Protein AF-A0A3M1ZXX4-F1 (afdb_monomer_lite)

Radius of gyration: 22.63 Å; chains: 1; bounding box: 37×40×67 Å

Secondary structure (DSSP, 8-state):
----------TTEEEEETTT--EEEE-SSSPPPTTT--SS-EEE--PPPHHHHHHHHHHHHHHHHHHHHHHHHHH--

Sequence (77 aa):
MTIRAHRPTSPGVKYRCARCHTEFSSDEDTPRCPTCHAESGIEPVHRAGLPMRLFGTVLAAAACTALVGGIVARLNG

Structure (mmCIF, N/CA/C/O backbone):
data_AF-A0A3M1ZXX4-F1
#
_entry.id   AF-A0A3M1ZXX4-F1
#
loop_
_atom_site.group_PDB
_atom_site.id
_atom_site.type_symbol
_atom_site.label_atom_id
_atom_site.label_alt_id
_atom_site.label_comp_id
_atom_site.label_asym_id
_atom_site.label_entity_id
_atom_site.label_seq_id
_atom_site.pdbx_PDB_ins_code
_atom_site.Cartn_x
_atom_site.Cartn_y
_atom_site.Cartn_z
_atom_site.occupancy
_atom_site.B_iso_or_equiv
_atom_site.auth_seq_id
_atom_site.auth_comp_id
_atom_site.auth_asym_id
_atom_site.auth_atom_id
_atom_site.pdbx_PDB_model_num
ATOM 1 N N . MET A 1 1 ? 15.239 -25.263 -27.226 1.00 38.59 1 MET A N 1
ATOM 2 C CA . MET A 1 1 ? 13.937 -24.794 -26.706 1.00 38.59 1 MET A CA 1
ATOM 3 C C . MET A 1 1 ? 14.194 -24.094 -25.378 1.00 38.59 1 MET A C 1
ATOM 5 O O . MET A 1 1 ? 14.488 -24.770 -24.405 1.00 38.59 1 MET A O 1
ATOM 9 N N . THR A 1 2 ? 14.213 -22.761 -25.346 1.00 44.94 2 THR A N 1
ATOM 10 C CA . THR A 1 2 ? 14.434 -21.984 -24.115 1.00 44.94 2 THR A CA 1
ATOM 11 C C . THR A 1 2 ? 13.085 -21.601 -23.516 1.00 44.94 2 THR A C 1
ATOM 13 O O . THR A 1 2 ? 12.289 -20.897 -24.133 1.00 44.94 2 THR A O 1
ATOM 16 N N . ILE A 1 3 ? 12.810 -22.118 -22.320 1.00 47.44 3 ILE A N 1
ATOM 17 C CA . ILE A 1 3 ? 11.593 -21.841 -21.557 1.00 47.44 3 ILE A CA 1
ATOM 18 C C . ILE A 1 3 ? 11.690 -20.387 -21.074 1.00 47.44 3 ILE A C 1
ATOM 20 O O . ILE A 1 3 ? 12.443 -20.085 -20.150 1.00 47.44 3 ILE A O 1
ATOM 24 N N . ARG A 1 4 ? 10.980 -19.462 -21.735 1.00 48.88 4 ARG A N 1
ATOM 25 C CA . ARG A 1 4 ? 10.787 -18.096 -21.230 1.00 48.88 4 ARG A CA 1
ATOM 26 C C . ARG A 1 4 ? 9.939 -18.200 -19.967 1.00 48.88 4 ARG A C 1
ATOM 28 O O . ARG A 1 4 ? 8.751 -18.498 -20.046 1.00 48.88 4 ARG A O 1
ATOM 35 N N . ALA A 1 5 ? 10.563 -17.994 -18.812 1.00 49.62 5 ALA A N 1
ATOM 36 C CA . ALA A 1 5 ? 9.859 -17.822 -17.554 1.00 49.62 5 ALA A CA 1
ATOM 37 C C . ALA A 1 5 ? 8.942 -16.595 -17.685 1.00 49.62 5 ALA A C 1
ATOM 39 O O . ALA A 1 5 ? 9.399 -15.456 -17.611 1.00 49.62 5 ALA A O 1
ATOM 40 N N . HIS A 1 6 ? 7.655 -16.825 -17.946 1.00 43.66 6 HIS A N 1
ATOM 41 C CA . HIS A 1 6 ? 6.628 -15.801 -17.812 1.00 43.66 6 HIS A CA 1
ATOM 42 C C . HIS A 1 6 ? 6.548 -15.438 -16.328 1.00 43.66 6 HIS A C 1
ATOM 44 O O . HIS A 1 6 ? 5.958 -16.163 -15.528 1.00 43.66 6 HIS A O 1
ATOM 50 N N . ARG A 1 7 ? 7.217 -14.344 -15.948 1.00 51.25 7 ARG A N 1
ATOM 51 C CA . ARG A 1 7 ? 7.069 -13.726 -14.631 1.00 51.25 7 ARG A CA 1
ATOM 52 C C . ARG A 1 7 ? 5.593 -13.329 -14.495 1.00 51.25 7 ARG A C 1
ATOM 54 O O . ARG A 1 7 ? 5.077 -12.702 -15.421 1.00 51.25 7 ARG A O 1
ATOM 61 N N . PRO A 1 8 ? 4.887 -13.731 -13.426 1.00 48.00 8 PRO A N 1
ATOM 62 C CA . PRO A 1 8 ? 3.493 -13.355 -13.253 1.00 48.00 8 PRO A CA 1
ATOM 63 C C . PRO A 1 8 ? 3.412 -11.829 -13.209 1.00 48.00 8 PRO A C 1
ATOM 65 O O . PRO A 1 8 ? 4.041 -11.196 -12.364 1.00 48.00 8 PRO A O 1
ATOM 68 N N . THR A 1 9 ? 2.675 -11.251 -14.152 1.00 51.38 9 THR A N 1
ATOM 69 C CA . THR A 1 9 ? 2.272 -9.846 -14.171 1.00 51.38 9 THR A CA 1
ATOM 70 C C . THR A 1 9 ? 1.497 -9.583 -12.879 1.00 51.38 9 THR A C 1
ATOM 72 O O . THR A 1 9 ? 0.335 -9.969 -12.753 1.00 51.38 9 THR A O 1
ATOM 75 N N . SER A 1 10 ? 2.173 -9.023 -11.870 1.00 52.03 10 SER A N 1
ATOM 76 C CA . SER A 1 10 ? 1.545 -8.625 -10.608 1.00 52.03 10 SER A CA 1
ATOM 77 C C . SER A 1 10 ? 0.530 -7.528 -10.913 1.00 52.03 10 SER A C 1
ATOM 79 O O . SER A 1 10 ? 0.941 -6.479 -11.398 1.00 52.03 10 SER A O 1
ATOM 81 N N . PRO A 1 11 ? -0.770 -7.729 -10.644 1.00 54.53 11 PRO A N 1
ATOM 82 C CA . PRO A 1 11 ? -1.792 -6.774 -11.039 1.00 54.53 11 PRO A CA 1
ATOM 83 C C . PRO A 1 11 ? -1.602 -5.430 -10.317 1.00 54.53 11 PRO A C 1
ATOM 85 O O . PRO A 1 11 ? -1.832 -5.331 -9.111 1.00 54.53 11 PRO A O 1
ATOM 88 N N . GLY A 1 12 ? -1.226 -4.386 -11.063 1.00 59.75 12 GLY A N 1
ATOM 89 C CA . GLY A 1 12 ? -1.463 -2.989 -10.692 1.00 59.75 12 GLY A CA 1
A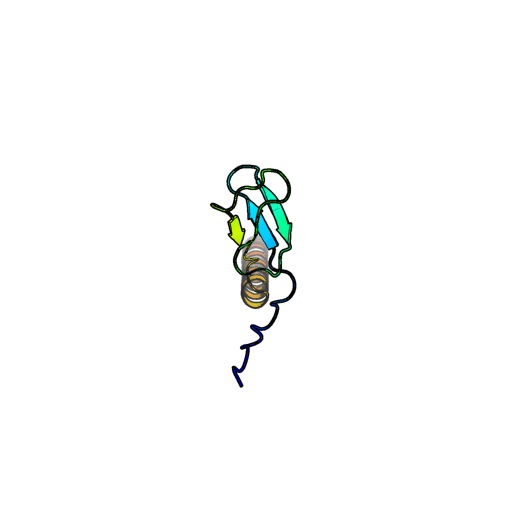TOM 90 C C . GLY A 1 12 ? -0.614 -2.442 -9.543 1.00 59.75 12 GLY A C 1
ATOM 91 O O . GLY A 1 12 ? -1.149 -1.803 -8.627 1.00 59.75 12 GLY A O 1
ATOM 92 N N . VAL A 1 13 ? 0.705 -2.661 -9.574 1.00 72.56 13 VAL A N 1
ATOM 93 C CA . VAL A 1 13 ? 1.607 -2.002 -8.620 1.00 72.56 13 VAL A CA 1
ATOM 94 C C . VAL A 1 13 ? 1.613 -0.502 -8.910 1.00 72.56 13 VAL A C 1
ATOM 96 O O . VAL A 1 13 ? 1.975 -0.041 -9.993 1.00 72.56 13 VAL A O 1
ATOM 99 N N . LYS A 1 14 ? 1.175 0.279 -7.919 1.00 84.25 14 LYS A N 1
ATOM 100 C CA . LYS A 1 14 ? 1.259 1.737 -7.971 1.00 84.25 14 LYS A CA 1
ATOM 101 C C . LYS A 1 14 ? 2.678 2.162 -7.652 1.00 84.25 14 LYS A C 1
ATOM 103 O O . LYS A 1 14 ? 3.248 1.728 -6.658 1.00 84.25 14 LYS A O 1
ATOM 108 N N . TYR A 1 15 ? 3.198 3.070 -8.449 1.00 84.50 15 TYR A N 1
ATOM 109 C CA . TYR A 1 15 ? 4.512 3.655 -8.305 1.00 84.50 15 TYR A CA 1
ATOM 110 C C . TYR A 1 15 ? 4.407 5.163 -8.158 1.00 84.50 15 TYR A C 1
ATOM 112 O O . TYR A 1 15 ? 3.487 5.788 -8.686 1.00 84.50 15 TYR A O 1
ATOM 120 N N . ARG A 1 16 ? 5.375 5.752 -7.464 1.00 86.50 16 ARG A N 1
ATOM 121 C CA . ARG A 1 16 ? 5.540 7.194 -7.338 1.00 86.50 16 ARG A CA 1
ATOM 122 C C . ARG A 1 16 ? 6.935 7.570 -7.807 1.00 86.50 16 ARG A C 1
ATOM 124 O O . ARG A 1 16 ? 7.925 7.009 -7.348 1.00 86.50 16 ARG A O 1
ATOM 131 N N . CYS A 1 17 ? 7.022 8.522 -8.729 1.00 87.31 17 CYS A N 1
ATOM 132 C CA . CYS A 1 17 ? 8.313 9.052 -9.157 1.00 87.31 17 CYS A CA 1
ATOM 133 C C . CYS A 1 17 ? 8.862 10.018 -8.097 1.00 87.31 17 CYS A C 1
ATOM 135 O O . CYS A 1 17 ? 8.210 11.007 -7.781 1.00 87.31 17 CYS A O 1
ATOM 137 N N . ALA A 1 18 ? 10.076 9.810 -7.594 1.00 86.31 18 ALA A N 1
ATOM 138 C CA . ALA A 1 18 ? 10.710 10.709 -6.625 1.00 86.31 18 ALA A CA 1
ATOM 139 C C . ALA A 1 18 ? 11.052 12.095 -7.206 1.00 86.31 18 ALA A C 1
ATOM 141 O O . ALA A 1 18 ? 11.239 13.047 -6.457 1.00 86.31 18 ALA A O 1
ATOM 142 N N . ARG A 1 19 ? 11.131 12.220 -8.540 1.00 86.50 19 ARG A N 1
ATOM 143 C CA . ARG A 1 19 ? 11.560 13.451 -9.224 1.00 86.50 19 ARG A CA 1
ATOM 144 C C . ARG A 1 19 ? 10.416 14.415 -9.531 1.00 86.50 19 ARG A C 1
ATOM 146 O O . ARG A 1 19 ? 10.577 15.617 -9.378 1.00 86.50 19 ARG A O 1
ATOM 153 N N . CYS A 1 20 ? 9.285 13.894 -10.005 1.00 87.19 20 CYS A N 1
ATOM 154 C CA . CYS A 1 20 ? 8.106 14.697 -10.357 1.00 87.19 20 CYS A CA 1
ATOM 155 C C . CYS A 1 20 ? 6.883 14.398 -9.478 1.00 87.19 20 CYS A C 1
ATOM 157 O O . CYS A 1 20 ? 5.834 15.008 -9.658 1.00 87.19 20 CYS A O 1
ATOM 159 N N . HIS A 1 21 ? 6.996 13.442 -8.552 1.00 86.94 21 HIS A N 1
ATOM 160 C CA . HIS A 1 21 ? 5.935 13.001 -7.643 1.00 86.94 21 HIS A CA 1
ATOM 161 C C . HIS A 1 21 ? 4.650 12.495 -8.312 1.00 86.94 21 HIS A C 1
ATOM 163 O O . HIS A 1 21 ? 3.669 12.253 -7.611 1.00 86.94 21 HIS A O 1
ATOM 169 N N . THR A 1 22 ? 4.656 12.263 -9.630 1.00 84.31 22 THR A N 1
ATOM 170 C CA . THR A 1 22 ? 3.536 11.630 -10.333 1.00 84.31 22 THR A CA 1
ATOM 171 C C . THR A 1 22 ? 3.369 10.185 -9.867 1.00 84.31 22 THR A C 1
ATOM 173 O O . THR A 1 22 ? 4.338 9.418 -9.833 1.00 84.31 22 THR A O 1
ATOM 176 N N . GLU A 1 23 ? 2.132 9.821 -9.533 1.00 86.69 23 GLU A N 1
ATOM 177 C CA . GLU A 1 23 ? 1.728 8.446 -9.258 1.00 86.69 23 GLU A CA 1
ATOM 178 C C . GLU A 1 23 ? 1.225 7.782 -10.541 1.00 86.69 23 GLU A C 1
ATOM 180 O O . GLU A 1 23 ? 0.408 8.352 -11.262 1.00 86.69 23 GLU A O 1
ATOM 185 N N . PHE A 1 24 ? 1.699 6.576 -10.833 1.00 84.19 24 PHE A N 1
ATOM 186 C CA . PHE A 1 24 ? 1.290 5.818 -12.012 1.00 84.19 24 PHE A CA 1
ATOM 187 C C . PHE A 1 24 ? 1.308 4.318 -11.716 1.00 84.19 24 PHE A C 1
ATOM 189 O O . PHE A 1 24 ? 1.973 3.869 -10.789 1.00 84.19 24 PHE A O 1
ATOM 196 N N . SER A 1 25 ? 0.542 3.538 -12.471 1.00 81.38 25 SER A N 1
ATOM 197 C CA . SER A 1 25 ? 0.545 2.076 -12.366 1.00 81.38 25 SER A CA 1
ATOM 198 C C . SER A 1 25 ? 1.386 1.509 -13.496 1.00 81.38 25 SER A C 1
ATOM 200 O O . SER A 1 25 ? 1.262 1.964 -14.632 1.00 81.38 25 SER A O 1
ATOM 202 N N . SER A 1 26 ? 2.234 0.535 -13.195 1.00 77.12 26 SER A N 1
ATOM 203 C CA . SER A 1 26 ? 2.994 -0.193 -14.208 1.00 77.12 26 SER A CA 1
ATOM 204 C C . SER A 1 26 ? 3.086 -1.654 -13.794 1.00 77.12 26 SER A C 1
ATOM 206 O O . SER A 1 26 ? 3.097 -1.959 -12.605 1.00 77.12 26 SER A O 1
ATOM 208 N N . ASP A 1 27 ? 3.130 -2.550 -14.771 1.00 71.62 27 ASP A N 1
ATOM 209 C CA . ASP A 1 27 ? 3.344 -3.978 -14.536 1.00 71.62 27 ASP A CA 1
ATOM 210 C C . ASP A 1 27 ? 4.756 -4.413 -14.979 1.00 71.62 27 ASP A C 1
ATOM 212 O O . ASP A 1 27 ? 5.060 -5.605 -15.029 1.00 71.62 27 ASP A O 1
ATOM 216 N N . GLU A 1 28 ? 5.625 -3.451 -15.314 1.00 71.69 28 GLU A N 1
ATOM 217 C CA . GLU A 1 28 ? 7.010 -3.706 -15.704 1.00 71.69 28 GLU A CA 1
ATOM 218 C C . GLU A 1 28 ? 7.937 -3.785 -14.488 1.00 71.69 28 GLU A C 1
ATOM 220 O O . GLU A 1 28 ? 7.813 -3.023 -13.531 1.00 71.69 28 GLU A O 1
ATOM 225 N N . ASP A 1 29 ? 8.940 -4.662 -14.567 1.00 68.06 29 ASP A N 1
ATOM 226 C CA . ASP A 1 29 ? 10.003 -4.762 -13.560 1.00 68.06 29 ASP A CA 1
ATOM 227 C C . ASP A 1 29 ? 10.867 -3.488 -13.487 1.00 68.06 29 ASP A C 1
ATOM 229 O O . ASP A 1 29 ? 11.551 -3.244 -12.494 1.00 68.06 29 ASP A O 1
ATOM 233 N N . THR A 1 30 ? 10.873 -2.677 -14.551 1.00 72.88 30 THR A N 1
ATOM 234 C CA . THR A 1 30 ? 11.665 -1.442 -14.660 1.00 72.88 30 THR A CA 1
ATOM 235 C C . THR A 1 30 ? 10.780 -0.285 -15.139 1.00 72.88 30 THR A C 1
ATOM 237 O O . THR A 1 30 ? 10.896 0.159 -16.283 1.00 72.88 30 THR A O 1
ATOM 240 N N . PRO A 1 31 ? 9.856 0.196 -14.287 1.00 77.19 31 PRO A N 1
ATOM 241 C CA . PRO A 1 31 ? 8.878 1.205 -14.673 1.00 77.19 31 PRO A CA 1
ATOM 242 C C . PRO A 1 31 ? 9.554 2.546 -14.980 1.00 77.19 31 PRO A C 1
ATOM 244 O O . PRO A 1 31 ? 10.382 3.021 -14.209 1.00 77.19 31 PRO A O 1
ATOM 247 N N . ARG A 1 32 ? 9.165 3.200 -16.079 1.00 84.69 32 ARG A N 1
ATOM 248 C CA . ARG A 1 32 ? 9.596 4.569 -16.414 1.00 84.69 32 ARG A CA 1
ATOM 249 C C . ARG A 1 32 ? 8.490 5.559 -16.099 1.00 84.69 32 ARG A C 1
ATOM 251 O O . ARG A 1 32 ? 7.321 5.297 -16.370 1.00 84.69 32 ARG A O 1
ATOM 258 N N . CYS A 1 33 ? 8.853 6.720 -15.559 1.00 84.94 33 CYS A N 1
ATOM 259 C CA . CYS A 1 33 ? 7.857 7.751 -15.297 1.00 84.94 33 CYS A CA 1
ATOM 260 C C . CYS A 1 33 ? 7.267 8.294 -16.617 1.00 84.94 33 CYS A C 1
ATOM 262 O O . CYS A 1 33 ? 8.037 8.762 -17.456 1.00 84.94 33 CYS A O 1
ATOM 264 N N . PRO A 1 34 ? 5.932 8.321 -16.796 1.00 83.88 34 PRO A N 1
ATOM 265 C CA . PRO A 1 34 ? 5.308 8.825 -18.024 1.00 83.88 34 PRO A CA 1
ATOM 266 C C . PRO A 1 34 ? 5.437 10.346 -18.197 1.00 83.88 34 PRO A C 1
ATOM 268 O O . PRO A 1 34 ? 5.282 10.844 -19.305 1.00 83.88 34 PRO A O 1
ATOM 271 N N . THR A 1 35 ? 5.717 11.084 -17.117 1.00 87.25 35 THR A N 1
ATOM 272 C CA . THR A 1 35 ? 5.804 12.552 -17.136 1.00 87.25 35 THR A CA 1
ATOM 273 C C . THR A 1 35 ? 7.225 13.044 -17.400 1.00 87.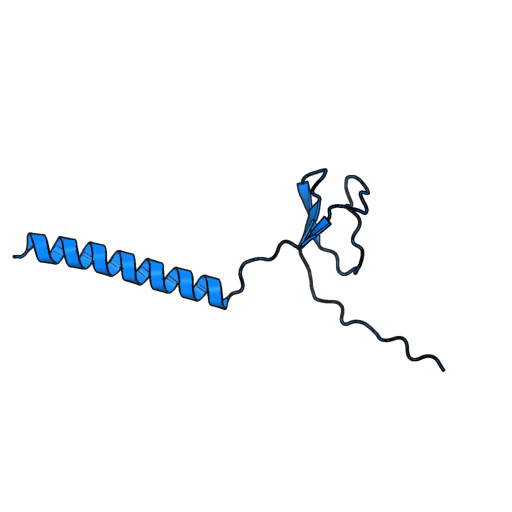25 35 THR A C 1
ATOM 275 O O . THR A 1 35 ? 7.443 13.906 -18.241 1.00 87.25 35 THR A O 1
ATOM 278 N N . CYS A 1 36 ? 8.205 12.535 -16.647 1.00 86.56 36 CYS A N 1
ATOM 279 C CA . CYS A 1 36 ? 9.586 13.028 -16.695 1.00 86.56 36 CYS A CA 1
ATOM 280 C C . CYS A 1 36 ? 10.576 12.037 -17.314 1.00 86.56 36 CYS A C 1
ATOM 282 O O . CYS A 1 36 ? 11.770 12.325 -17.343 1.00 86.56 36 CYS A O 1
ATOM 284 N N . HIS A 1 37 ? 10.101 10.865 -17.752 1.00 84.38 37 HIS A N 1
ATOM 285 C CA . HIS A 1 37 ? 10.909 9.787 -18.332 1.00 84.38 37 HIS A CA 1
ATOM 286 C C . HIS A 1 37 ? 12.088 9.331 -17.460 1.00 84.38 37 HIS A C 1
ATOM 288 O O . HIS A 1 37 ? 13.018 8.696 -17.949 1.00 84.38 37 HIS A O 1
ATOM 294 N N . ALA A 1 38 ? 12.052 9.627 -16.157 1.00 83.19 38 ALA A N 1
ATOM 295 C CA . ALA A 1 38 ? 13.043 9.127 -15.222 1.00 83.19 38 ALA A CA 1
ATOM 296 C C . ALA A 1 38 ? 12.934 7.599 -15.125 1.00 83.19 38 ALA A C 1
ATOM 298 O O . ALA A 1 38 ? 11.841 7.059 -14.938 1.00 83.19 38 ALA A O 1
ATOM 299 N N . GLU A 1 39 ? 14.082 6.941 -15.261 1.00 78.44 39 GLU A N 1
ATOM 300 C CA . GLU A 1 39 ? 14.266 5.488 -15.148 1.00 78.44 39 GLU A CA 1
ATOM 301 C C . GLU A 1 39 ? 14.688 5.081 -13.725 1.00 78.44 39 GLU A C 1
ATOM 303 O O . GLU A 1 39 ? 14.617 3.915 -13.351 1.00 78.44 39 GLU A O 1
ATOM 308 N N . SER A 1 40 ? 15.131 6.053 -12.922 1.00 75.38 40 SER A N 1
ATOM 309 C CA . SER A 1 40 ? 15.588 5.884 -11.546 1.00 75.38 40 SER A CA 1
ATOM 310 C C . SER A 1 40 ? 14.716 6.673 -10.567 1.00 75.38 40 SER A C 1
ATOM 312 O O . SER A 1 40 ? 14.087 7.674 -10.921 1.00 75.38 40 SER A O 1
ATOM 314 N N . GLY A 1 41 ? 14.658 6.203 -9.317 1.00 75.25 41 GLY A N 1
ATOM 315 C CA . GLY A 1 41 ? 13.841 6.826 -8.272 1.00 75.25 41 GLY A CA 1
ATOM 316 C C . GLY A 1 41 ? 12.339 6.593 -8.448 1.00 75.25 41 GLY A C 1
ATOM 317 O O . GLY A 1 41 ? 11.545 7.482 -8.145 1.00 75.25 41 GLY A O 1
ATOM 318 N N . ILE A 1 42 ? 11.938 5.433 -8.976 1.00 81.69 42 ILE A N 1
ATOM 319 C CA . ILE A 1 42 ? 10.542 4.996 -8.968 1.00 81.69 42 ILE A CA 1
ATOM 320 C C . ILE A 1 42 ? 10.319 4.127 -7.728 1.00 81.69 42 ILE A C 1
ATOM 322 O O . ILE A 1 42 ? 10.863 3.030 -7.628 1.00 81.69 42 ILE A O 1
ATOM 326 N N . GLU A 1 43 ? 9.517 4.613 -6.785 1.00 78.56 43 GLU A N 1
ATOM 327 C CA . GLU A 1 43 ? 9.230 3.905 -5.539 1.00 78.56 43 GLU A CA 1
ATOM 328 C C . GLU A 1 43 ? 7.858 3.223 -5.613 1.00 78.56 43 GLU A C 1
ATOM 330 O O . GLU A 1 43 ? 6.872 3.872 -5.981 1.00 78.56 43 GLU A O 1
ATOM 335 N N . PRO A 1 44 ? 7.746 1.928 -5.270 1.00 78.25 44 PRO A N 1
ATOM 336 C CA . PRO A 1 44 ? 6.459 1.254 -5.206 1.00 78.25 44 PRO A CA 1
ATOM 337 C C . PRO A 1 44 ? 5.661 1.760 -4.001 1.00 78.25 44 PRO A C 1
ATOM 339 O O . PRO A 1 44 ? 6.080 1.634 -2.848 1.00 78.25 44 PRO A O 1
ATOM 342 N N . VAL A 1 45 ? 4.465 2.277 -4.261 1.00 78.00 45 VAL A N 1
ATOM 343 C CA . VAL A 1 45 ? 3.504 2.708 -3.247 1.00 78.00 45 VAL A CA 1
ATOM 344 C C . VAL A 1 45 ? 2.901 1.466 -2.594 1.00 78.00 45 VAL A C 1
ATOM 346 O O . VAL A 1 45 ? 1.842 0.968 -2.983 1.00 78.00 45 VAL A O 1
ATOM 349 N N . HIS A 1 46 ? 3.583 0.956 -1.571 1.00 66.75 46 HIS A N 1
ATOM 350 C CA . HIS A 1 46 ? 3.052 -0.102 -0.724 1.00 66.75 46 HIS A CA 1
ATOM 351 C C . HIS A 1 46 ? 1.934 0.481 0.135 1.00 66.75 46 HIS A C 1
ATOM 353 O O . HIS A 1 46 ? 2.169 1.144 1.146 1.00 66.75 46 HIS A O 1
ATOM 359 N N . ARG A 1 47 ? 0.680 0.243 -0.256 1.00 62.53 47 ARG A N 1
ATOM 360 C CA . ARG A 1 47 ? -0.430 0.451 0.676 1.00 62.53 47 ARG A CA 1
ATOM 361 C C . ARG A 1 47 ? -0.300 -0.579 1.7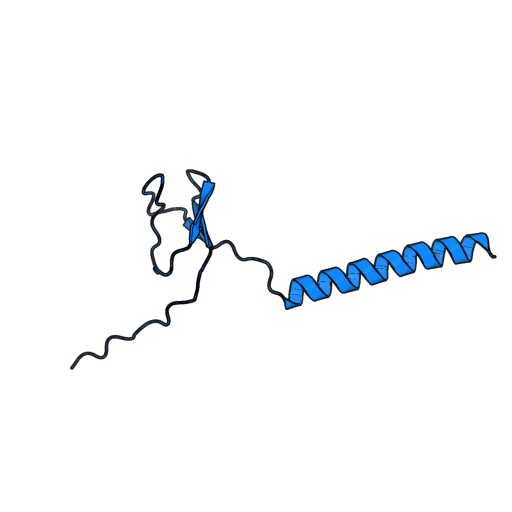92 1.00 62.53 47 ARG A C 1
ATOM 363 O O . ARG A 1 47 ? -0.121 -1.761 1.509 1.00 62.53 47 ARG A O 1
ATOM 370 N N . ALA A 1 48 ? -0.409 -0.127 3.043 1.00 61.59 48 ALA A N 1
ATOM 371 C CA . ALA A 1 48 ? -0.453 -1.015 4.199 1.00 61.59 48 ALA A CA 1
ATOM 372 C C . ALA A 1 48 ? -1.467 -2.138 3.940 1.00 61.59 48 ALA A C 1
ATOM 374 O O . ALA A 1 48 ? -2.614 -1.865 3.565 1.00 61.59 48 ALA A O 1
ATOM 375 N N . GLY A 1 49 ? -1.020 -3.386 4.091 1.00 66.69 49 GLY A N 1
ATOM 376 C CA . GLY A 1 49 ? -1.841 -4.555 3.806 1.00 66.69 49 GLY A CA 1
ATOM 377 C C . GLY A 1 49 ? -3.164 -4.510 4.572 1.00 66.69 49 GLY A C 1
ATOM 378 O O . GLY A 1 49 ? -3.226 -4.035 5.708 1.00 66.69 49 GLY A O 1
ATOM 379 N N . LEU A 1 50 ? -4.223 -5.037 3.953 1.00 72.56 50 LEU A N 1
ATOM 380 C CA . LEU A 1 50 ? -5.543 -5.235 4.566 1.00 72.56 50 LEU A CA 1
ATOM 381 C C . LEU A 1 50 ? -5.504 -5.726 6.030 1.00 72.56 50 LEU A C 1
ATOM 383 O O . LEU A 1 50 ? -6.181 -5.104 6.850 1.00 72.56 50 LEU A O 1
ATOM 387 N N . PRO A 1 51 ? -4.703 -6.749 6.411 1.00 73.75 51 PRO A N 1
ATOM 388 C CA . PRO A 1 51 ? -4.660 -7.206 7.803 1.00 73.75 51 PRO A CA 1
ATOM 389 C C . PRO A 1 51 ? -4.14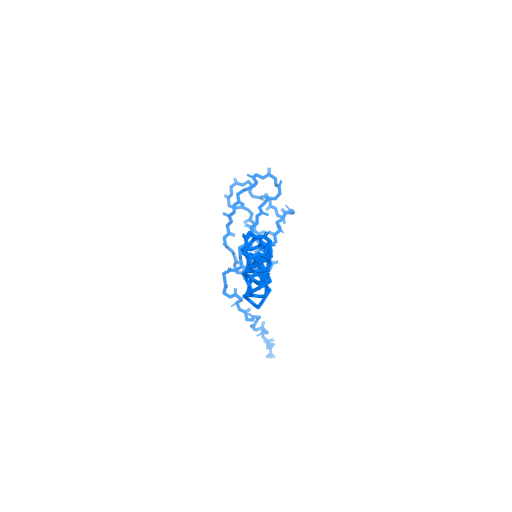2 -6.136 8.776 1.00 73.75 51 PRO A C 1
ATOM 391 O O . PRO A 1 51 ? -4.676 -5.992 9.873 1.00 73.75 51 PRO A O 1
ATOM 394 N N . MET A 1 52 ? -3.157 -5.329 8.368 1.00 80.56 52 MET A N 1
ATOM 395 C CA . MET A 1 52 ? -2.601 -4.267 9.212 1.00 80.56 52 MET A CA 1
ATOM 396 C C . MET A 1 52 ? -3.603 -3.124 9.409 1.00 80.56 52 MET A C 1
ATOM 398 O O . MET A 1 52 ? -3.716 -2.572 10.502 1.00 80.56 52 MET A O 1
ATOM 402 N N . ARG A 1 53 ? -4.378 -2.797 8.366 1.00 76.81 53 ARG A N 1
ATOM 403 C CA . ARG A 1 53 ? -5.464 -1.811 8.460 1.00 76.81 53 ARG A CA 1
ATOM 404 C C . ARG A 1 53 ? -6.558 -2.262 9.420 1.00 76.81 53 ARG A C 1
ATOM 406 O O . ARG A 1 53 ? -6.970 -1.472 10.261 1.00 76.81 53 ARG A O 1
ATOM 413 N N . LEU A 1 54 ? -6.982 -3.522 9.327 1.00 84.12 54 LEU A N 1
ATOM 414 C CA . LEU A 1 54 ? -7.987 -4.093 10.227 1.00 84.12 54 LEU A CA 1
ATOM 415 C C . LEU A 1 54 ? -7.514 -4.053 11.682 1.00 84.12 54 LEU A C 1
ATOM 417 O O . LEU A 1 54 ? -8.241 -3.579 12.554 1.00 84.12 54 LEU A O 1
ATOM 421 N N . PHE A 1 55 ? -6.267 -4.455 11.933 1.00 86.88 55 PHE A N 1
ATOM 422 C CA . PHE A 1 55 ? -5.685 -4.394 13.271 1.00 86.88 55 PHE A CA 1
ATOM 423 C C . PHE A 1 55 ? -5.673 -2.964 13.830 1.00 86.88 55 PHE A C 1
ATOM 425 O O . PHE A 1 55 ? -6.115 -2.736 14.955 1.00 86.88 55 PHE A O 1
ATOM 432 N N . GLY A 1 56 ? -5.264 -1.984 13.016 1.00 86.12 56 GLY A N 1
ATOM 433 C CA . GLY A 1 56 ? -5.308 -0.569 13.388 1.00 86.12 56 GLY A CA 1
ATOM 434 C C . GLY A 1 56 ? -6.722 -0.077 13.717 1.00 86.12 56 GLY A C 1
ATOM 435 O O . GLY A 1 56 ? -6.909 0.618 14.713 1.00 86.12 56 GLY A O 1
ATOM 436 N N . THR A 1 57 ? -7.733 -0.477 12.936 1.00 86.81 57 THR A N 1
ATOM 437 C CA . THR A 1 57 ? -9.130 -0.088 13.200 1.00 86.81 57 THR A CA 1
ATOM 438 C C . THR A 1 57 ? -9.684 -0.687 14.492 1.00 86.81 57 THR A C 1
ATOM 440 O O . THR A 1 57 ? -10.365 0.015 15.236 1.00 86.81 57 THR A O 1
ATOM 443 N N . VAL A 1 58 ? -9.359 -1.948 14.801 1.00 90.12 58 VAL A N 1
ATOM 444 C CA . VAL A 1 58 ? -9.810 -2.613 16.035 1.00 90.12 58 VAL A CA 1
ATOM 445 C C . VAL A 1 58 ? -9.167 -1.971 17.262 1.00 90.12 58 VAL A C 1
ATOM 447 O O . VAL A 1 58 ? -9.863 -1.676 18.231 1.00 90.12 58 VAL A O 1
ATOM 450 N N . LEU A 1 59 ? -7.861 -1.694 17.212 1.00 90.19 59 LEU A N 1
ATOM 451 C CA . LEU A 1 59 ? -7.155 -1.004 18.295 1.00 90.19 59 LEU A CA 1
ATOM 452 C C . LEU A 1 59 ? -7.713 0.398 18.545 1.00 90.19 59 LEU A C 1
ATOM 454 O O . LEU A 1 59 ? -7.938 0.771 19.695 1.00 90.19 59 LEU A O 1
ATOM 458 N N . ALA A 1 60 ? -7.968 1.158 17.478 1.00 90.50 60 ALA A N 1
ATOM 459 C CA . ALA A 1 60 ? -8.565 2.483 17.587 1.00 90.50 60 ALA A CA 1
ATOM 460 C C . ALA A 1 60 ? -9.960 2.420 18.230 1.00 90.50 60 ALA A C 1
ATOM 462 O O . ALA A 1 60 ? -10.248 3.185 19.149 1.00 90.50 60 ALA A O 1
ATOM 463 N N . ALA A 1 61 ? -10.800 1.469 17.807 1.00 89.88 61 ALA A N 1
ATOM 464 C CA . ALA A 1 61 ? -12.122 1.266 18.392 1.00 89.88 61 ALA A CA 1
ATOM 465 C C . ALA A 1 61 ? -12.041 0.906 19.885 1.00 89.88 61 ALA A C 1
ATOM 467 O O . ALA A 1 61 ? -12.739 1.514 20.696 1.00 89.88 61 ALA A O 1
ATOM 468 N N . ALA A 1 62 ? -11.147 -0.014 20.261 1.00 90.62 62 ALA A N 1
ATOM 469 C CA . ALA A 1 62 ? -10.940 -0.412 21.651 1.00 90.62 62 ALA A CA 1
ATOM 470 C C . ALA A 1 62 ? -10.483 0.768 22.528 1.00 90.62 62 ALA A C 1
ATOM 472 O O . ALA A 1 62 ? -11.020 0.979 23.618 1.00 90.62 62 ALA A O 1
ATOM 473 N N . ALA A 1 63 ? -9.551 1.587 22.032 1.00 91.19 63 ALA A N 1
ATOM 474 C CA . ALA A 1 63 ? -9.090 2.788 22.723 1.00 91.19 63 ALA A CA 1
ATOM 475 C C . ALA A 1 63 ? -10.228 3.802 22.925 1.00 91.19 63 ALA A C 1
ATOM 477 O O . ALA A 1 63 ? -10.405 4.316 24.030 1.00 91.19 63 ALA A O 1
ATOM 478 N N . CYS A 1 64 ? -11.051 4.039 21.899 1.00 89.19 64 CYS A N 1
ATOM 479 C CA . CYS A 1 64 ? -12.227 4.900 22.017 1.00 89.19 64 CYS A CA 1
ATOM 480 C C . CYS A 1 64 ? -13.217 4.369 23.060 1.00 89.19 64 CYS A C 1
ATOM 482 O O . CYS A 1 64 ? -13.674 5.136 23.905 1.00 89.19 64 CYS A O 1
ATOM 484 N N . THR A 1 65 ? -13.513 3.066 23.063 1.00 86.38 65 THR A N 1
ATOM 485 C CA . THR A 1 65 ? -14.420 2.482 24.064 1.00 86.38 65 THR A CA 1
ATOM 486 C C . THR A 1 65 ? -13.862 2.556 25.481 1.00 86.38 65 THR A C 1
ATOM 488 O O . THR A 1 65 ? -14.617 2.825 26.410 1.00 86.38 65 THR A O 1
ATOM 491 N N . ALA A 1 66 ? -12.549 2.385 25.658 1.00 86.19 66 ALA A N 1
ATOM 492 C CA . ALA A 1 66 ? -11.905 2.491 26.962 1.00 86.19 66 ALA A CA 1
ATOM 493 C C . ALA A 1 66 ? -11.930 3.932 27.493 1.00 86.19 66 ALA A C 1
ATOM 495 O O . ALA A 1 66 ? -12.204 4.147 28.672 1.00 86.19 66 ALA A O 1
ATOM 496 N N . LEU A 1 67 ? -11.709 4.924 26.624 1.00 87.25 67 LEU A N 1
ATOM 497 C CA . LEU A 1 67 ? -11.802 6.338 26.988 1.00 87.25 67 LEU A CA 1
ATOM 498 C C . LEU A 1 67 ? -13.236 6.730 27.355 1.00 87.25 67 LEU A C 1
ATOM 500 O O . LEU A 1 67 ? -13.458 7.318 28.409 1.00 87.25 67 LEU A O 1
ATOM 504 N N . VAL A 1 68 ? -14.219 6.362 26.530 1.00 84.19 68 VAL A N 1
ATOM 505 C CA . VAL A 1 68 ? -15.631 6.678 26.794 1.00 84.19 68 VAL A CA 1
ATOM 506 C C . VAL A 1 68 ? -16.127 5.951 28.044 1.00 84.19 68 VAL A C 1
ATOM 508 O O . VAL A 1 68 ? -16.723 6.576 28.917 1.00 84.19 68 VAL A O 1
ATOM 511 N N . GLY A 1 69 ? -15.830 4.658 28.181 1.00 79.38 69 GLY A N 1
ATOM 512 C CA . GLY A 1 69 ? -16.195 3.868 29.356 1.00 79.38 69 GLY A CA 1
ATOM 513 C C . GLY A 1 69 ? -15.541 4.385 30.637 1.00 79.38 69 GLY A C 1
ATOM 514 O O . GLY A 1 69 ? -16.203 4.469 31.667 1.00 79.38 69 GLY A O 1
ATOM 515 N N . GLY A 1 70 ? -14.276 4.808 30.571 1.00 79.69 70 GLY A N 1
ATOM 516 C CA . GLY A 1 70 ? -13.569 5.415 31.698 1.00 79.69 70 GLY A CA 1
ATOM 517 C C . GLY A 1 70 ? -14.159 6.761 32.125 1.00 79.69 70 GLY A C 1
ATOM 518 O O . GLY A 1 70 ? -14.296 7.012 33.319 1.00 79.69 70 GLY A O 1
ATOM 519 N N . ILE A 1 71 ? -14.558 7.607 31.171 1.00 79.81 71 ILE A N 1
ATOM 520 C CA . ILE A 1 71 ? -15.209 8.895 31.459 1.00 79.81 71 ILE A CA 1
ATOM 521 C C . ILE A 1 71 ? -16.597 8.672 32.070 1.00 79.81 71 ILE A C 1
ATOM 523 O O . ILE A 1 71 ? -16.918 9.272 33.091 1.00 79.81 71 ILE A O 1
ATOM 527 N N . VAL A 1 72 ? -17.404 7.773 31.500 1.00 80.19 72 VAL A N 1
ATOM 528 C CA . VAL A 1 72 ? -18.744 7.458 32.024 1.00 80.19 72 VAL A CA 1
ATOM 529 C C . VAL A 1 72 ? -18.662 6.833 33.420 1.00 80.19 72 VAL A C 1
ATOM 531 O O . VAL A 1 72 ? -19.419 7.222 34.306 1.00 80.19 72 VAL A O 1
ATOM 534 N N . ALA A 1 73 ? -17.706 5.932 33.659 1.00 75.00 73 ALA A N 1
ATOM 535 C CA . ALA A 1 73 ? -17.478 5.344 34.979 1.00 75.00 73 ALA A CA 1
ATOM 536 C C . ALA A 1 73 ? -17.041 6.378 36.030 1.00 75.00 73 ALA A C 1
ATOM 538 O O . ALA A 1 73 ? -17.332 6.207 37.208 1.00 75.00 73 ALA A O 1
ATOM 539 N N . ARG A 1 74 ? -16.365 7.459 35.619 1.00 74.25 74 ARG A N 1
ATOM 540 C CA . ARG A 1 74 ? -15.967 8.563 36.507 1.00 74.25 74 ARG A CA 1
ATOM 541 C C . ARG A 1 74 ? -17.086 9.558 36.804 1.00 74.25 74 ARG A C 1
ATOM 543 O O . ARG A 1 74 ? -16.965 10.287 37.776 1.00 74.25 74 ARG A O 1
ATOM 550 N N . LEU A 1 75 ? -18.127 9.614 35.976 1.00 78.38 75 LEU A N 1
ATOM 551 C CA . LEU A 1 75 ? -19.275 10.508 36.169 1.00 78.38 75 LEU A CA 1
ATOM 552 C C . LEU A 1 75 ? -20.413 9.855 36.973 1.00 78.38 75 LEU A C 1
ATOM 554 O O . LEU A 1 75 ? -21.203 10.569 37.578 1.00 78.38 75 LEU A O 1
ATOM 558 N N . ASN A 1 76 ? -20.496 8.520 36.971 1.00 74.44 76 ASN A N 1
ATOM 559 C CA . ASN A 1 76 ? -21.516 7.736 37.685 1.00 74.44 76 ASN A CA 1
ATOM 560 C C . ASN A 1 76 ? -21.030 7.128 39.018 1.00 74.44 76 ASN A C 1
ATOM 562 O O . ASN A 1 76 ? -21.759 6.333 39.614 1.00 74.44 76 ASN A O 1
ATOM 566 N N . GLY A 1 77 ? -19.808 7.448 39.452 1.00 58.53 77 GLY A N 1
ATOM 567 C CA . GLY A 1 77 ? -19.189 6.952 40.686 1.00 58.53 77 GLY A CA 1
ATOM 568 C C . GLY A 1 77 ? -18.86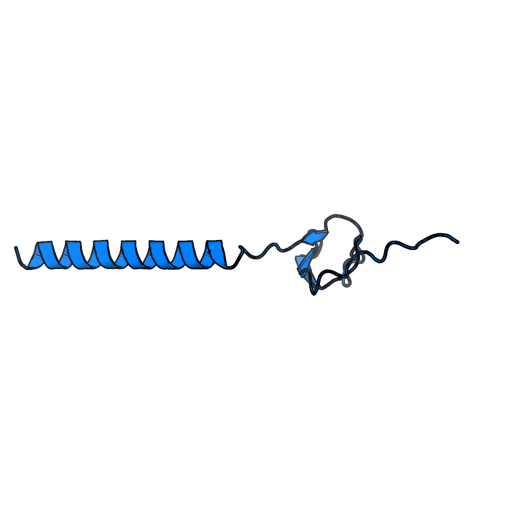6 8.066 41.666 1.00 58.53 77 GLY A C 1
ATOM 569 O O . GLY A 1 77 ? -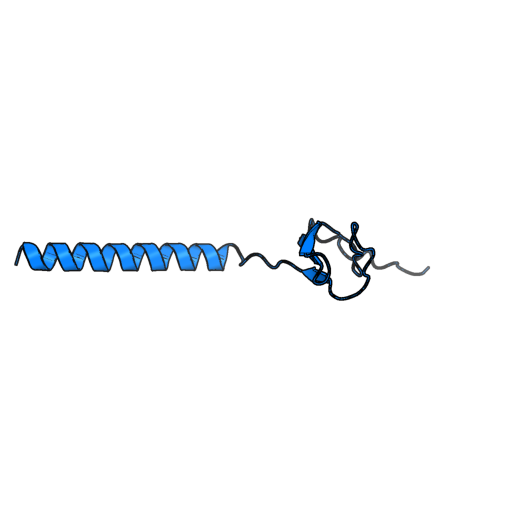18.644 9.205 41.201 1.00 58.53 77 GLY A O 1
#

pLDDT: mean 75.69, std 13.5, range [38.59, 91.19]

Foldseek 3Di:
DDDPPPDPQDPWFWKAAPPPRDIDTDSDPQDADPPPRDSPRIHTPDDDDPVVVVVVVVVVVVVVCCVVVVVVVVVVD